Protein AF-A0A6I4HTY1-F1 (afdb_monomer)

Solvent-accessible surface area (backbone atoms only — not comparable to full-atom values): 9356 Å² total; per-residue (Å²): 131,87,53,70,70,57,57,55,50,52,52,51,52,51,51,51,51,51,52,52,48,54,48,62,77,40,39,68,61,52,51,49,50,50,51,45,65,74,64,62,85,72,54,75,62,36,76,38,26,38,46,41,82,76,60,81,66,82,90,65,83,52,56,54,62,29,25,31,41,32,40,38,76,84,68,81,57,78,51,26,45,36,50,37,41,36,33,46,55,46,70,62,21,69,76,59,46,44,43,78,58,26,26,32,64,46,83,45,78,29,29,35,75,56,88,97,41,76,44,81,43,58,25,40,29,24,45,70,52,95,81,62,49,73,37,94,81,43,61,68,53,76,74,55,90,66,47,44,78,45,81,86,41,39,30,38,51,55,83,53,53,47,86,132

pLDDT: mean 78.69, std 12.07, range [48.59, 94.44]

Sequence (164 aa):
MFKKTHLTKTIGVMLVIAIVSVVYFNWRLITIHYHIFKADHFSKNDKLYISQQIYSKPDSGIVIPFFAKFKSRDGNDRELAGLIPYGVSLDSLRKYKTRCIGSYEKSAVLYGKFRDKFIPGGFYAFKADKRFTQVDSLFSSEIPKGYEVDTQFYYVPYSAVTKN

Mean predicted aligned error: 9.73 Å

Secondary structure (DSSP, 8-state):
---HHHHHHHHHHHHHHHHHHHHHHHHHHHHHHHHHHHH----TTPEEEEEGGG---GGG--EEEEEEEEEETTS-SPPEEEEEEEEEEHHHHHHHSEEEEEEEEEEEEEEEEETTEEEEEEEEEEEEPTTPEE-TTS--PPPPTTEEEEEEEEEEEGGGEE--

Foldseek 3Di:
DPDPVVVVVVVVVVVVVVVVVVCVVCVQVVVQVVCCVVLVPADFFDWWKFFCPLVPPPPDQDFQWKWWWKAFLVNPDFTATWTFQWGHGVVVCVVVRMDTQATFHDKDWHWYDDPNDTDTFIKTWGDGDPPIDRRPPDDRPPRPPRIDTDPPTIIHGSSRTDDD

Nearest PDB structures (foldseek):
  6v4n-assembly1_N  TM=2.562E-01  e=4.203E+00  Influenza B virus
  8ybf-assembly1_B  TM=2.128E-01  e=2.998E+00  Morbillivirus canis
  8ybf-assembly1_A  TM=2.443E-01  e=3.356E+00  Morbillivirus canis

Organism: NCBI:txid2682091

Structure (mmCIF, N/CA/C/O backbone):
data_AF-A0A6I4HTY1-F1
#
_entry.id   AF-A0A6I4HTY1-F1
#
loop_
_atom_site.group_PDB
_atom_site.id
_atom_site.type_symbol
_atom_site.label_atom_id
_atom_site.label_alt_id
_atom_site.label_comp_id
_atom_site.label_asym_id
_atom_site.label_entity_id
_atom_site.label_seq_id
_atom_site.pdbx_PDB_ins_code
_atom_site.Cartn_x
_atom_site.Cartn_y
_atom_site.Cartn_z
_atom_site.occupancy
_atom_site.B_iso_or_equiv
_atom_site.auth_seq_id
_atom_site.auth_comp_id
_atom_site.auth_asym_id
_atom_site.auth_atom_id
_atom_site.pdbx_PDB_model_num
ATOM 1 N N . MET A 1 1 ? 40.929 10.866 -42.386 1.00 53.50 1 MET A N 1
ATOM 2 C CA . MET A 1 1 ? 41.111 10.117 -41.120 1.00 53.50 1 MET A CA 1
ATOM 3 C C . MET A 1 1 ? 40.232 10.752 -40.040 1.00 53.50 1 MET A C 1
ATOM 5 O O . MET A 1 1 ? 40.712 11.530 -39.223 1.00 53.50 1 MET A O 1
ATOM 9 N N . PHE A 1 2 ? 38.915 10.506 -40.093 1.00 51.25 2 PHE A N 1
ATOM 10 C CA . PHE A 1 2 ? 37.988 10.982 -39.061 1.00 51.25 2 PHE A CA 1
ATOM 11 C C . PHE A 1 2 ? 38.335 10.260 -37.757 1.00 51.25 2 PHE A C 1
ATOM 13 O O . PHE A 1 2 ? 38.252 9.038 -37.652 1.00 51.25 2 PHE A O 1
ATOM 20 N N . LYS A 1 3 ? 38.882 11.032 -36.820 1.00 55.03 3 LYS A N 1
ATOM 21 C CA . LYS A 1 3 ? 39.568 10.549 -35.625 1.00 55.03 3 LYS A CA 1
ATOM 22 C C . LYS A 1 3 ? 38.590 9.738 -34.770 1.00 55.03 3 LYS A C 1
ATOM 24 O O . LYS A 1 3 ? 37.549 10.264 -34.386 1.00 55.03 3 LYS A O 1
ATOM 29 N N . LYS A 1 4 ? 38.943 8.490 -34.429 1.00 64.62 4 LYS A N 1
ATOM 30 C CA . LYS A 1 4 ? 38.192 7.593 -33.518 1.00 64.62 4 LYS A CA 1
ATOM 31 C C . LYS A 1 4 ? 37.681 8.296 -32.245 1.00 64.62 4 LYS A C 1
ATOM 33 O O . LYS A 1 4 ? 36.645 7.919 -31.716 1.00 64.62 4 LYS A O 1
ATOM 38 N N . THR A 1 5 ? 38.371 9.349 -31.803 1.00 67.38 5 THR A N 1
ATOM 39 C CA . THR A 1 5 ? 38.007 10.223 -30.679 1.00 67.38 5 THR A CA 1
ATOM 40 C C . THR A 1 5 ? 36.737 11.059 -30.871 1.00 67.38 5 THR A C 1
ATOM 42 O O . THR A 1 5 ? 36.105 11.404 -29.878 1.00 67.38 5 THR A O 1
ATOM 45 N N . HIS A 1 6 ? 36.333 11.400 -32.098 1.00 72.94 6 HIS A N 1
ATOM 46 C CA . HIS A 1 6 ? 35.046 12.069 -32.339 1.00 72.94 6 HIS A CA 1
ATOM 47 C C . HIS A 1 6 ? 33.876 11.092 -32.217 1.00 72.94 6 HIS A C 1
ATOM 49 O O . HIS A 1 6 ? 32.861 11.436 -31.621 1.00 72.94 6 HIS A O 1
ATOM 55 N N . LEU A 1 7 ? 34.046 9.859 -32.703 1.00 79.31 7 LEU A N 1
ATOM 56 C CA . LEU A 1 7 ? 33.014 8.827 -32.629 1.00 79.31 7 LEU A CA 1
ATOM 57 C C . LEU A 1 7 ? 32.712 8.428 -31.175 1.00 79.31 7 LEU A C 1
ATOM 59 O O . LEU A 1 7 ? 31.548 8.367 -30.787 1.00 79.31 7 LEU A O 1
ATOM 63 N N . THR A 1 8 ? 33.743 8.234 -30.344 1.00 80.81 8 THR A N 1
ATOM 64 C CA . THR A 1 8 ? 33.557 7.923 -28.915 1.00 80.81 8 THR A CA 1
ATOM 65 C C . THR A 1 8 ? 32.878 9.052 -28.142 1.00 80.81 8 THR A C 1
ATOM 67 O O . THR A 1 8 ? 32.029 8.774 -27.297 1.00 80.81 8 THR A O 1
ATOM 70 N N . LYS A 1 9 ? 33.177 10.321 -28.452 1.00 85.25 9 LYS A N 1
ATOM 71 C CA . LYS A 1 9 ? 32.489 11.470 -27.837 1.00 85.25 9 LYS A CA 1
ATOM 72 C C . LYS A 1 9 ? 31.008 11.522 -28.212 1.00 85.25 9 LYS A C 1
ATOM 74 O O . LYS A 1 9 ? 30.174 11.703 -27.330 1.00 85.25 9 LYS A O 1
ATOM 79 N N . THR A 1 10 ? 30.670 11.319 -29.486 1.00 87.38 10 THR A N 1
ATOM 80 C CA . THR A 1 10 ? 29.273 11.332 -29.946 1.00 87.38 10 THR A CA 1
ATOM 81 C C . THR A 1 10 ? 28.454 10.204 -29.318 1.00 87.38 10 THR A C 1
ATOM 83 O O . THR A 1 10 ? 27.340 10.447 -28.859 1.00 87.38 10 THR A O 1
ATOM 86 N N . ILE A 1 11 ? 29.013 8.992 -29.229 1.00 90.50 11 ILE A N 1
ATOM 87 C CA . ILE A 1 11 ? 28.352 7.859 -28.561 1.00 90.50 11 ILE A CA 1
ATOM 88 C C . ILE A 1 11 ? 28.113 8.172 -27.079 1.00 90.50 11 ILE A C 1
ATOM 90 O O . ILE A 1 11 ? 27.011 7.947 -26.586 1.00 90.50 11 ILE A O 1
ATOM 94 N N . GLY A 1 12 ? 29.105 8.742 -26.386 1.00 91.56 12 GLY A N 1
ATOM 95 C CA . GLY A 1 12 ? 28.966 9.140 -24.983 1.00 91.56 12 GLY A CA 1
ATOM 96 C C . GLY A 1 12 ? 27.837 10.150 -24.760 1.00 91.56 12 GLY A C 1
ATOM 97 O O . GLY A 1 12 ? 27.015 9.962 -23.866 1.00 91.56 12 GLY A O 1
ATOM 98 N N . VAL A 1 13 ? 27.739 11.179 -25.609 1.00 92.19 13 VAL A N 1
ATOM 99 C CA . VAL A 1 13 ? 26.654 12.175 -25.539 1.00 92.19 13 VAL A CA 1
ATOM 100 C C . VAL A 1 13 ? 25.288 11.528 -25.779 1.00 92.19 13 VAL A C 1
ATOM 102 O O . VAL A 1 13 ? 24.356 11.793 -25.022 1.00 92.19 13 VAL A O 1
ATOM 105 N N . MET A 1 14 ? 25.162 10.641 -26.772 1.00 92.06 14 MET A N 1
ATOM 106 C CA . MET A 1 14 ? 23.901 9.931 -27.021 1.00 92.06 14 MET A CA 1
ATOM 107 C C . MET A 1 14 ? 23.492 9.031 -25.850 1.00 92.06 14 MET A C 1
ATOM 109 O O . MET A 1 14 ? 22.314 8.986 -25.501 1.00 92.06 14 MET A O 1
ATOM 113 N N . LEU A 1 15 ? 24.452 8.378 -25.191 1.00 94.00 15 LEU A N 1
ATOM 114 C CA . LEU A 1 15 ? 24.210 7.574 -23.990 1.00 94.00 15 LEU A CA 1
ATOM 115 C C . LEU A 1 15 ? 23.692 8.426 -22.826 1.00 94.00 15 LEU A C 1
ATOM 117 O O . LEU A 1 15 ? 22.711 8.056 -22.185 1.00 94.00 15 LEU A O 1
ATOM 121 N N . VAL A 1 16 ? 24.294 9.594 -22.586 1.00 93.31 16 VAL A N 1
ATOM 122 C CA . VAL A 1 16 ? 23.831 10.531 -21.549 1.00 93.31 16 VAL A CA 1
ATOM 123 C C . VAL A 1 16 ? 22.416 11.026 -21.852 1.00 93.31 16 VAL A C 1
ATOM 125 O O . VAL A 1 16 ? 21.568 11.002 -20.963 1.00 93.31 16 VAL A O 1
ATOM 128 N N . ILE A 1 17 ? 22.122 11.411 -23.098 1.00 92.38 17 ILE A N 1
ATOM 129 C CA . ILE A 1 17 ? 20.775 11.851 -23.503 1.00 92.38 17 ILE A CA 1
ATOM 130 C C . ILE A 1 17 ? 19.754 10.726 -23.312 1.00 92.38 17 ILE A C 1
ATOM 132 O O . ILE A 1 17 ? 18.660 10.978 -22.803 1.00 92.38 17 ILE A O 1
ATOM 136 N N . ALA A 1 18 ? 20.106 9.490 -23.672 1.00 90.31 18 ALA A N 1
ATOM 137 C CA . ALA A 1 18 ? 19.243 8.332 -23.475 1.00 90.31 18 ALA A CA 1
ATOM 138 C C . ALA A 1 18 ? 18.941 8.110 -21.985 1.00 90.31 18 ALA A C 1
ATOM 140 O O . ALA A 1 18 ? 17.776 7.984 -21.611 1.00 90.31 18 ALA A O 1
ATOM 141 N N . ILE A 1 19 ? 19.963 8.149 -21.122 1.00 88.62 19 ILE A N 1
ATOM 142 C CA . ILE A 1 19 ? 19.803 8.002 -19.668 1.00 88.62 19 ILE A CA 1
ATOM 143 C C . ILE A 1 19 ? 18.925 9.123 -19.100 1.00 88.62 19 ILE A C 1
ATOM 145 O O . ILE A 1 19 ? 17.964 8.839 -18.387 1.00 88.62 19 ILE A O 1
ATOM 149 N N . VAL A 1 20 ? 19.202 10.386 -19.438 1.00 87.81 20 VAL A N 1
ATOM 150 C CA . VAL A 1 20 ? 18.419 11.540 -18.960 1.00 87.81 20 VAL A CA 1
ATOM 151 C C . VAL A 1 20 ? 16.968 11.442 -19.420 1.00 87.81 20 VAL A C 1
ATOM 153 O O . VAL A 1 20 ? 16.064 11.688 -18.627 1.00 87.81 20 VAL A O 1
ATOM 156 N N . SER A 1 21 ? 16.729 11.021 -20.664 1.00 85.50 21 SER A N 1
ATOM 157 C CA . SER A 1 21 ? 15.378 10.821 -21.194 1.00 85.50 21 SER A CA 1
ATOM 158 C C . SER A 1 21 ? 14.642 9.735 -20.412 1.00 85.50 21 SER A C 1
ATOM 160 O O . SER A 1 21 ? 13.535 9.971 -19.937 1.00 85.50 21 SER A O 1
ATOM 162 N N . VAL A 1 22 ? 15.267 8.574 -20.193 1.00 85.19 22 VAL A N 1
ATOM 163 C CA . VAL A 1 22 ? 14.680 7.482 -19.400 1.00 85.19 22 VAL A CA 1
ATOM 164 C C . VAL A 1 22 ? 14.360 7.948 -17.981 1.00 85.19 22 VAL A C 1
ATOM 166 O O . VAL A 1 22 ? 13.258 7.691 -17.496 1.00 85.19 22 VAL A O 1
ATOM 169 N N . VAL A 1 23 ? 15.272 8.671 -17.328 1.00 84.56 23 VAL A N 1
ATOM 170 C CA . VAL A 1 23 ? 15.052 9.221 -15.982 1.00 84.56 23 VAL A CA 1
ATOM 171 C C . VAL A 1 23 ? 13.911 10.235 -15.981 1.00 84.56 23 VAL A C 1
ATOM 173 O O . VAL A 1 23 ? 13.057 10.169 -15.103 1.00 84.56 23 VAL A O 1
ATOM 176 N N . TYR A 1 24 ? 13.845 11.127 -16.969 1.00 82.94 24 TYR A N 1
ATOM 177 C CA . TYR A 1 24 ? 12.786 12.129 -17.085 1.00 82.94 24 TYR A CA 1
ATOM 178 C C . TYR A 1 24 ? 11.410 11.481 -17.295 1.00 82.94 24 TYR A C 1
ATOM 180 O O . TYR A 1 24 ? 10.461 11.788 -16.571 1.00 82.94 24 TYR A O 1
ATOM 188 N N . PHE A 1 25 ? 11.308 10.514 -18.212 1.00 79.62 25 PHE A N 1
ATOM 189 C CA . PHE A 1 25 ? 10.070 9.768 -18.463 1.00 79.62 25 PHE A CA 1
ATOM 190 C C . PHE A 1 25 ? 9.621 8.946 -17.248 1.00 79.62 25 PHE A C 1
ATOM 192 O O . PHE A 1 25 ? 8.423 8.836 -16.985 1.00 79.62 25 PHE A O 1
ATOM 199 N N . ASN A 1 26 ? 10.565 8.405 -16.474 1.00 81.00 26 ASN A N 1
ATOM 200 C CA . ASN A 1 26 ? 10.279 7.582 -15.296 1.00 81.00 26 ASN A CA 1
ATOM 201 C C . ASN A 1 26 ? 10.342 8.355 -13.971 1.00 81.00 26 ASN A C 1
ATOM 203 O O . ASN A 1 26 ? 10.191 7.750 -12.908 1.00 81.00 26 ASN A O 1
ATOM 207 N N . TRP A 1 27 ? 10.506 9.681 -14.003 1.00 79.00 27 TRP A N 1
ATOM 208 C CA . TRP A 1 27 ? 10.768 10.495 -12.812 1.00 79.00 27 TRP A CA 1
ATOM 209 C C . TRP A 1 27 ? 9.712 10.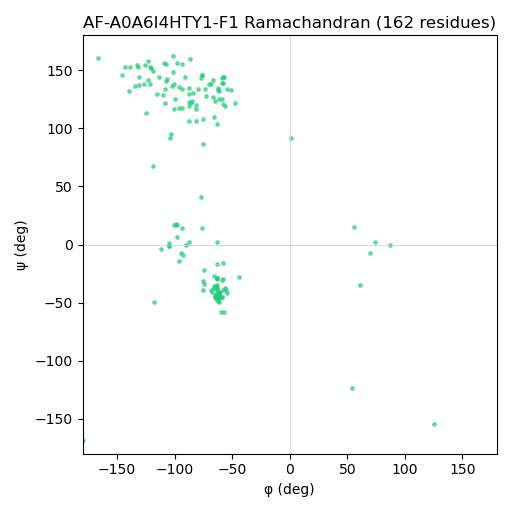302 -11.723 1.00 79.00 27 TRP A C 1
ATOM 211 O O . TRP A 1 27 ? 10.039 10.196 -10.543 1.00 79.00 27 TRP A O 1
ATOM 221 N N . ARG A 1 28 ? 8.436 10.175 -12.113 1.00 69.19 28 ARG A N 1
ATOM 222 C CA . ARG A 1 28 ? 7.334 9.889 -11.180 1.00 69.19 28 ARG A CA 1
ATOM 223 C C . ARG A 1 28 ? 7.494 8.550 -10.462 1.00 69.19 28 ARG A C 1
ATOM 225 O O . ARG A 1 28 ? 7.288 8.501 -9.255 1.00 69.19 28 ARG A O 1
ATOM 232 N N . LEU A 1 29 ? 7.857 7.483 -11.173 1.00 72.12 29 LEU A N 1
ATOM 233 C CA . LEU A 1 29 ? 8.048 6.159 -10.571 1.00 72.12 29 LEU A CA 1
ATOM 234 C C . LEU A 1 29 ? 9.269 6.136 -9.653 1.00 72.12 29 LEU A C 1
ATOM 236 O O . LEU A 1 29 ? 9.192 5.555 -8.572 1.00 72.12 29 LEU A O 1
ATOM 240 N N . ILE A 1 30 ? 10.349 6.808 -10.061 1.00 76.06 30 ILE A N 1
ATOM 241 C CA . ILE A 1 30 ? 11.572 6.964 -9.264 1.00 76.06 30 ILE A CA 1
ATOM 242 C C . ILE A 1 30 ? 11.272 7.761 -7.996 1.00 76.06 30 ILE A C 1
ATOM 244 O O . ILE A 1 30 ? 11.668 7.356 -6.912 1.00 76.06 30 ILE A O 1
ATOM 248 N N . THR A 1 31 ? 10.525 8.858 -8.115 1.00 76.56 31 THR A N 1
ATOM 249 C CA . THR A 1 31 ? 10.140 9.707 -6.981 1.00 76.56 31 THR A CA 1
ATOM 250 C C . THR A 1 31 ? 9.247 8.942 -6.012 1.00 76.56 31 THR A C 1
ATOM 252 O O . 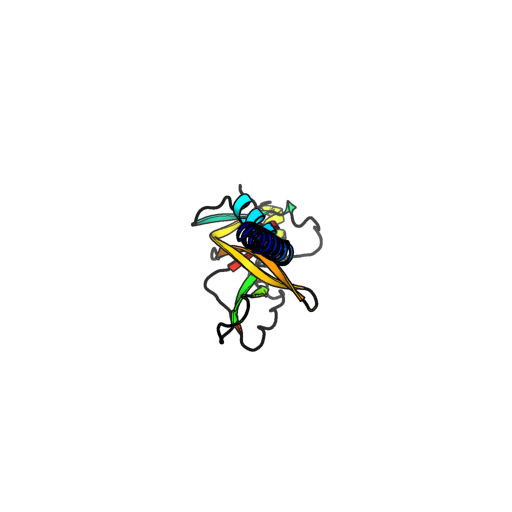THR A 1 31 ? 9.491 8.982 -4.810 1.00 76.56 31 THR A O 1
ATOM 255 N N . ILE A 1 32 ? 8.262 8.188 -6.519 1.00 70.62 32 ILE A N 1
ATOM 256 C CA . ILE A 1 32 ? 7.455 7.290 -5.690 1.00 70.62 32 ILE A CA 1
ATOM 257 C C . ILE A 1 32 ? 8.381 6.303 -4.983 1.00 70.62 32 ILE A C 1
ATOM 259 O O . ILE A 1 32 ? 8.424 6.338 -3.765 1.00 70.62 32 ILE A O 1
ATOM 263 N N . HIS A 1 33 ? 9.190 5.516 -5.700 1.00 71.69 33 HIS A N 1
ATOM 264 C CA . HIS A 1 33 ? 10.112 4.544 -5.093 1.00 71.69 33 HIS A CA 1
ATOM 265 C C . HIS A 1 33 ? 11.054 5.157 -4.058 1.00 71.69 33 HIS A C 1
ATOM 267 O O . HIS A 1 33 ? 11.259 4.569 -3.003 1.00 71.69 33 HIS A O 1
ATOM 273 N N . TYR A 1 34 ? 11.602 6.338 -4.328 1.00 77.25 34 TYR A N 1
ATOM 274 C CA . TYR A 1 34 ? 12.461 7.052 -3.394 1.00 77.25 34 TYR A CA 1
ATOM 275 C C . TYR A 1 34 ? 11.703 7.432 -2.121 1.00 77.25 34 TYR A C 1
ATOM 277 O O . TYR A 1 34 ? 12.202 7.210 -1.020 1.00 77.25 34 TYR A O 1
ATOM 285 N N . HIS A 1 35 ? 10.480 7.953 -2.247 1.00 69.00 35 HIS A N 1
ATOM 286 C CA . HIS A 1 35 ? 9.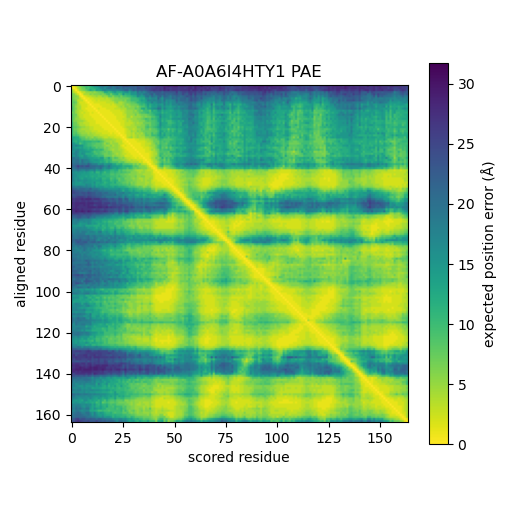633 8.233 -1.091 1.00 69.00 35 HIS A CA 1
ATOM 287 C C . HIS A 1 35 ? 9.220 6.962 -0.358 1.00 69.00 35 HIS A C 1
ATOM 289 O O . HIS A 1 35 ? 9.182 6.995 0.864 1.00 69.00 35 HIS A O 1
ATOM 295 N N . ILE A 1 36 ? 8.978 5.853 -1.065 1.00 69.25 36 ILE A N 1
ATOM 296 C CA . ILE A 1 36 ? 8.756 4.550 -0.437 1.00 69.25 36 ILE A CA 1
ATOM 297 C C . ILE A 1 36 ? 9.981 4.169 0.385 1.00 69.25 36 ILE A C 1
ATOM 299 O O . ILE A 1 36 ? 9.864 4.004 1.586 1.00 69.25 36 ILE A O 1
ATOM 303 N N . PHE A 1 37 ? 11.158 4.098 -0.228 1.00 69.00 37 PHE A N 1
ATOM 304 C CA . PHE A 1 37 ? 12.389 3.690 0.443 1.00 69.00 37 PHE A CA 1
ATOM 305 C C . PHE A 1 37 ? 12.730 4.583 1.641 1.00 69.00 37 PHE A C 1
ATOM 307 O O . PHE A 1 37 ? 13.175 4.101 2.677 1.00 69.00 37 PHE A O 1
ATOM 314 N N . LYS A 1 38 ? 12.504 5.893 1.516 1.00 68.81 38 LYS A N 1
ATOM 315 C CA . LYS A 1 38 ? 12.779 6.847 2.590 1.00 68.81 38 LYS A CA 1
ATOM 316 C C . LYS A 1 38 ? 11.736 6.804 3.710 1.00 68.81 38 LYS A C 1
ATOM 318 O O . LYS A 1 38 ? 12.096 7.109 4.840 1.00 68.81 38 LYS A O 1
ATOM 323 N N . ALA A 1 39 ? 10.477 6.487 3.401 1.00 60.53 39 ALA A N 1
ATOM 324 C CA . ALA A 1 39 ? 9.373 6.460 4.365 1.00 60.53 39 ALA A CA 1
ATOM 325 C C . ALA A 1 39 ? 9.087 5.064 4.940 1.00 60.53 39 ALA A C 1
ATOM 327 O O . ALA A 1 39 ? 8.358 4.961 5.929 1.00 60.53 39 ALA A O 1
ATOM 328 N N . ASP A 1 40 ? 9.632 4.001 4.341 1.00 68.50 40 ASP A N 1
ATOM 329 C CA . ASP A 1 40 ? 9.443 2.630 4.804 1.00 68.50 40 ASP A CA 1
ATOM 330 C C . ASP A 1 40 ? 10.300 2.385 6.047 1.00 68.50 40 ASP A C 1
ATOM 332 O O . ASP A 1 40 ? 11.456 1.968 6.001 1.00 68.50 40 ASP A O 1
ATOM 336 N N . HIS A 1 41 ? 9.723 2.736 7.189 1.00 77.94 41 HIS A N 1
ATOM 337 C CA . HIS A 1 41 ? 10.322 2.565 8.507 1.00 77.94 41 HIS A CA 1
ATOM 338 C C . HIS A 1 41 ? 9.814 1.306 9.217 1.00 77.94 41 HIS A C 1
ATOM 340 O O . HIS A 1 41 ? 9.939 1.218 10.449 1.00 77.94 41 HIS A O 1
ATOM 346 N N . PHE A 1 42 ? 9.203 0.386 8.465 1.00 85.94 42 PHE A N 1
ATOM 347 C CA . PHE A 1 42 ? 8.579 -0.827 8.971 1.00 85.94 42 PHE A CA 1
ATOM 348 C C . PHE A 1 42 ? 9.399 -2.062 8.599 1.00 85.94 42 PHE A C 1
ATOM 350 O O . PHE A 1 42 ? 9.834 -2.247 7.466 1.00 85.94 42 PHE A O 1
ATOM 357 N N . SER A 1 43 ? 9.599 -2.930 9.581 1.00 91.12 43 SER A N 1
ATOM 358 C CA . SER A 1 43 ? 10.102 -4.287 9.395 1.00 91.12 43 SER A CA 1
ATOM 359 C C . SER A 1 43 ? 8.941 -5.264 9.261 1.00 91.12 43 SER A C 1
ATOM 361 O O . SER A 1 43 ? 7.835 -5.021 9.748 1.00 91.12 43 SER A O 1
ATOM 363 N N . LYS A 1 44 ? 9.181 -6.407 8.609 1.00 91.88 44 LYS A N 1
ATOM 364 C CA . LYS A 1 44 ? 8.181 -7.476 8.503 1.00 91.88 44 LYS A CA 1
ATOM 365 C C . LYS A 1 44 ? 7.626 -7.836 9.888 1.00 91.88 44 LYS A C 1
ATOM 367 O O . LYS A 1 44 ? 8.389 -8.091 10.814 1.00 91.88 44 LYS A O 1
ATOM 372 N N . ASN A 1 45 ? 6.303 -7.932 9.977 1.00 92.12 45 ASN A N 1
ATOM 373 C CA . ASN A 1 45 ? 5.493 -8.143 11.178 1.00 92.12 45 ASN A CA 1
ATOM 374 C C . ASN A 1 45 ? 5.341 -6.940 12.125 1.00 92.12 45 ASN A C 1
ATOM 376 O O . ASN A 1 45 ? 4.654 -7.079 13.142 1.00 92.12 45 ASN A O 1
ATOM 380 N N . ASP A 1 46 ? 5.896 -5.768 11.806 1.00 92.31 46 ASP A N 1
ATOM 381 C CA . ASP A 1 46 ? 5.621 -4.554 12.578 1.00 92.31 46 ASP A CA 1
ATOM 382 C C . ASP A 1 46 ? 4.122 -4.252 12.592 1.00 92.31 46 ASP A C 1
ATOM 384 O O . ASP A 1 46 ? 3.406 -4.464 11.613 1.00 92.31 46 ASP A O 1
ATOM 388 N N . LYS A 1 47 ? 3.620 -3.738 13.713 1.00 91.19 47 LYS A N 1
ATOM 389 C CA . LYS A 1 47 ? 2.210 -3.358 13.817 1.00 91.19 47 LYS A CA 1
ATOM 390 C C . LYS A 1 47 ? 1.960 -2.082 13.019 1.00 91.19 47 LYS A C 1
ATOM 392 O O . LYS A 1 47 ? 2.617 -1.069 13.248 1.00 91.19 47 LYS A O 1
ATOM 397 N N . LEU A 1 48 ? 0.969 -2.117 12.134 1.00 89.50 48 LEU A N 1
ATOM 398 C CA . LEU A 1 48 ? 0.516 -0.936 11.406 1.00 89.50 48 LEU A CA 1
ATOM 399 C C . LEU A 1 48 ? -0.645 -0.274 12.134 1.00 89.50 48 LEU A C 1
ATOM 401 O O . LEU A 1 48 ? -1.605 -0.942 12.524 1.00 89.50 48 LEU A O 1
ATOM 405 N N . TYR A 1 49 ? -0.580 1.048 12.266 1.00 87.94 49 TYR A N 1
ATOM 406 C CA . TYR A 1 49 ? -1.617 1.850 12.901 1.00 87.94 49 TYR A CA 1
ATOM 407 C C . TYR A 1 49 ? -2.158 2.894 11.932 1.00 87.94 49 TYR A C 1
ATOM 409 O O . TYR A 1 49 ? -1.401 3.563 11.235 1.00 87.94 49 TYR A O 1
ATOM 417 N N . ILE A 1 50 ? -3.476 3.069 11.930 1.00 86.06 50 ILE A N 1
ATOM 418 C CA . ILE A 1 50 ? -4.144 4.178 11.244 1.00 86.06 50 ILE A CA 1
ATOM 419 C C . ILE A 1 50 ? -4.498 5.250 12.271 1.00 86.06 50 ILE A C 1
ATOM 421 O O . ILE A 1 50 ? -4.958 4.913 13.363 1.00 86.06 50 ILE A O 1
ATOM 425 N N . SER A 1 51 ? -4.296 6.524 11.922 1.00 77.75 51 SER A N 1
ATOM 426 C CA . SER A 1 51 ? -4.577 7.685 12.778 1.00 77.75 51 SER A CA 1
ATOM 427 C C . SER A 1 51 ? -5.712 8.545 12.227 1.00 77.75 51 SER A C 1
ATOM 429 O O . SER A 1 51 ? -5.828 8.754 11.019 1.00 77.75 51 SER A O 1
ATOM 431 N N . GLN A 1 52 ? -6.520 9.104 13.130 1.00 70.25 52 GLN A N 1
ATOM 432 C CA . GLN A 1 52 ? -7.597 10.036 12.792 1.00 70.25 52 GLN A CA 1
ATOM 433 C C . GLN A 1 52 ? -7.086 11.340 12.152 1.00 70.25 52 GLN A C 1
ATOM 435 O O . GLN A 1 52 ? -7.802 11.945 11.359 1.00 70.25 52 GLN A O 1
ATOM 440 N N . GLN A 1 53 ? -5.863 11.784 12.473 1.00 63.03 53 GLN A N 1
ATOM 441 C CA . GLN A 1 53 ? -5.352 13.108 12.071 1.00 63.03 53 GLN A CA 1
ATOM 442 C C . GLN A 1 53 ? -5.357 13.336 10.552 1.00 63.03 53 GLN A C 1
ATOM 444 O O . GLN A 1 53 ? -5.551 14.463 10.098 1.00 63.03 53 GLN A O 1
ATOM 449 N N . ILE A 1 54 ? -5.208 12.264 9.773 1.00 61.97 54 ILE A N 1
ATOM 450 C CA . ILE A 1 54 ? -5.161 12.304 8.306 1.00 61.97 54 ILE A CA 1
ATOM 451 C C . ILE A 1 54 ? -6.554 12.545 7.691 1.00 61.97 54 ILE A C 1
ATOM 453 O O . ILE A 1 54 ? -6.667 13.041 6.573 1.00 61.97 54 ILE A O 1
ATOM 457 N N . TYR A 1 55 ? -7.627 12.252 8.429 1.00 60.78 55 TYR A N 1
ATOM 458 C CA . TYR A 1 55 ? -9.009 12.300 7.950 1.00 60.78 55 TYR A CA 1
ATOM 459 C C . TYR A 1 55 ? -9.805 13.329 8.760 1.00 60.78 55 TYR A C 1
ATOM 461 O O . TYR A 1 55 ? -10.693 13.011 9.546 1.00 60.78 55 TYR A O 1
ATOM 469 N N . SER A 1 56 ? -9.454 14.600 8.582 1.00 50.34 56 SER A N 1
ATOM 470 C CA . SER A 1 56 ? -9.885 15.732 9.415 1.00 50.34 56 SER A CA 1
ATOM 471 C C . SER A 1 56 ? -11.325 16.218 9.166 1.00 50.34 56 SER A C 1
ATOM 473 O O . SER A 1 56 ? -11.670 17.311 9.606 1.00 50.34 56 SER A O 1
ATOM 475 N N . LYS A 1 57 ? -12.178 15.456 8.462 1.00 57.00 57 LYS A N 1
ATOM 476 C CA . LYS A 1 57 ? -13.596 15.809 8.251 1.00 57.00 57 LYS A CA 1
ATOM 477 C C . LYS A 1 57 ? -14.504 14.966 9.153 1.00 57.00 57 LYS A C 1
ATOM 479 O O . LYS A 1 57 ? -14.902 13.868 8.751 1.00 57.00 57 LYS A O 1
ATOM 484 N N . PRO A 1 58 ? -14.818 15.462 10.363 1.00 50.03 58 PRO A N 1
ATOM 485 C CA . PRO A 1 58 ? -15.462 14.681 11.405 1.00 50.03 58 PRO A CA 1
ATOM 486 C C . PRO A 1 58 ? -16.860 14.184 11.032 1.00 50.03 58 PRO A C 1
ATOM 488 O O . PRO A 1 58 ? -17.179 13.087 11.444 1.00 50.03 58 PRO A O 1
ATOM 491 N N . ASP A 1 59 ? -17.659 14.847 10.200 1.00 54.97 59 ASP A N 1
ATOM 492 C CA . ASP A 1 59 ? -19.110 14.548 10.158 1.00 54.97 59 ASP A CA 1
ATOM 493 C C . ASP A 1 59 ? -19.572 13.530 9.106 1.00 54.97 59 ASP A C 1
ATOM 495 O O . ASP A 1 59 ? -20.754 13.421 8.802 1.00 54.97 59 ASP A O 1
ATOM 499 N N . SER A 1 60 ? -18.655 12.775 8.512 1.00 52.34 60 SER A N 1
ATOM 500 C CA . SER A 1 60 ? -18.937 12.094 7.241 1.00 52.34 60 SER A CA 1
ATOM 501 C C . SER A 1 60 ? -19.183 10.584 7.333 1.00 52.34 60 SER A C 1
ATOM 503 O O . SER A 1 60 ? -19.414 9.953 6.306 1.00 52.34 60 SER A O 1
ATOM 505 N N . GLY A 1 61 ? -19.106 9.974 8.524 1.00 55.84 61 GLY A N 1
ATOM 506 C CA . GLY A 1 61 ? -19.208 8.510 8.668 1.00 55.84 61 GLY A CA 1
ATOM 507 C C . GLY A 1 61 ? -18.178 7.738 7.825 1.00 55.84 61 GLY A C 1
ATOM 508 O O . GLY A 1 61 ? -18.337 6.542 7.595 1.00 55.84 61 GLY A O 1
ATOM 509 N N . ILE A 1 62 ? -17.140 8.429 7.328 1.00 59.00 62 ILE A N 1
ATOM 510 C CA . ILE A 1 62 ? -16.181 7.890 6.369 1.00 59.00 62 ILE A CA 1
ATOM 511 C C . ILE A 1 62 ? -15.452 6.709 6.998 1.00 59.00 62 ILE A C 1
ATOM 513 O O . ILE A 1 62 ? -15.003 6.743 8.141 1.00 59.00 62 ILE A O 1
ATOM 517 N N . VAL A 1 63 ? -15.327 5.648 6.220 1.00 68.81 63 VAL A N 1
ATOM 518 C CA . VAL A 1 63 ? -14.479 4.512 6.541 1.00 68.81 63 VAL A CA 1
ATOM 519 C C . VAL A 1 63 ? -13.167 4.723 5.816 1.00 68.81 63 VAL A C 1
ATOM 521 O O . VAL A 1 63 ? -13.165 5.096 4.645 1.00 68.81 63 VAL A O 1
ATOM 524 N N . ILE A 1 64 ? -12.050 4.487 6.498 1.00 76.12 64 ILE A N 1
ATOM 525 C CA . ILE A 1 64 ? -10.751 4.440 5.826 1.00 76.12 64 ILE A CA 1
ATOM 526 C C . ILE A 1 64 ? -10.695 3.102 5.095 1.00 76.12 64 ILE A C 1
ATOM 528 O O . ILE A 1 64 ? -10.638 2.068 5.774 1.00 76.12 64 ILE A O 1
ATOM 532 N N . PRO A 1 65 ? -10.787 3.097 3.752 1.00 79.00 65 PRO A N 1
ATOM 533 C CA . PRO A 1 65 ? -10.965 1.865 3.019 1.00 79.00 65 PRO A CA 1
ATOM 534 C C . PRO A 1 65 ? -9.645 1.111 2.945 1.00 79.00 65 PRO A C 1
ATOM 536 O O . PRO A 1 65 ? -8.569 1.698 2.785 1.00 79.00 65 PRO A O 1
ATOM 539 N N . PHE A 1 66 ? -9.742 -0.204 3.028 1.00 87.56 66 PHE A N 1
ATOM 540 C CA . PHE A 1 66 ? -8.669 -1.083 2.611 1.00 87.56 66 PHE A CA 1
ATOM 541 C C . PHE A 1 66 ? -8.793 -1.363 1.121 1.00 87.56 66 PHE A C 1
ATOM 543 O O . PHE A 1 66 ? -9.847 -1.193 0.503 1.00 87.56 66 PHE A O 1
ATOM 550 N N . PHE A 1 67 ? -7.679 -1.789 0.550 1.00 89.50 67 PHE A N 1
ATOM 551 C CA . PHE A 1 67 ? -7.579 -2.173 -0.842 1.00 89.50 67 PHE A CA 1
ATOM 552 C C . PHE A 1 67 ? -7.175 -3.642 -0.926 1.00 89.50 67 PHE A C 1
ATOM 554 O O . PHE A 1 67 ? -6.447 -4.148 -0.068 1.00 89.50 67 PHE A O 1
ATOM 561 N N . ALA A 1 68 ? -7.624 -4.315 -1.975 1.00 89.38 68 ALA A N 1
ATOM 562 C CA . ALA A 1 68 ? -7.062 -5.585 -2.405 1.00 89.38 68 ALA A CA 1
ATOM 563 C C . ALA A 1 68 ? -6.272 -5.380 -3.691 1.00 89.38 68 ALA A C 1
ATOM 565 O O . ALA A 1 68 ? -6.520 -4.449 -4.465 1.00 89.38 68 ALA A O 1
ATOM 566 N N . LYS A 1 69 ? -5.317 -6.273 -3.920 1.00 91.25 69 LYS A N 1
ATOM 567 C CA . LYS A 1 69 ? -4.592 -6.301 -5.178 1.00 91.25 69 LYS A CA 1
ATOM 568 C C . LYS A 1 69 ? -5.389 -7.097 -6.203 1.00 91.25 69 LYS A C 1
ATOM 570 O O . LYS A 1 69 ? -5.784 -8.225 -5.927 1.00 91.25 69 LYS A O 1
ATOM 575 N N . PHE A 1 70 ? -5.588 -6.539 -7.389 1.00 89.88 70 PHE A N 1
ATOM 576 C CA . PHE A 1 70 ? -6.138 -7.268 -8.525 1.00 89.88 70 PHE A CA 1
ATOM 577 C C . PHE A 1 70 ? -5.006 -7.698 -9.454 1.00 89.88 70 PHE A C 1
ATOM 579 O O . PHE A 1 70 ? -4.202 -6.869 -9.897 1.00 89.88 70 PHE A O 1
ATOM 586 N N . LYS A 1 71 ? -4.948 -8.998 -9.740 1.00 88.19 71 LYS A N 1
ATOM 587 C CA . LYS A 1 71 ? -3.987 -9.620 -10.656 1.00 88.19 71 LYS A CA 1
ATOM 588 C C . LYS A 1 71 ? -4.669 -9.913 -11.984 1.00 88.19 71 LYS A C 1
ATOM 590 O O . LYS A 1 71 ? -5.795 -10.399 -11.989 1.00 88.19 71 LYS A O 1
ATOM 595 N N . SER A 1 72 ? -3.998 -9.617 -13.094 1.00 87.19 72 SER A N 1
ATOM 596 C CA . SER A 1 72 ? -4.479 -10.023 -14.417 1.00 87.19 72 SER A CA 1
ATOM 597 C C . SER A 1 72 ? -4.272 -11.522 -14.595 1.00 87.19 72 SER A C 1
ATOM 599 O O . SER A 1 72 ? -3.200 -12.040 -14.273 1.00 87.19 72 SER A O 1
ATOM 601 N N . ARG A 1 73 ? -5.296 -12.215 -15.099 1.00 84.44 73 ARG A N 1
ATOM 602 C CA . ARG A 1 73 ? -5.247 -13.659 -15.379 1.00 84.44 73 ARG A CA 1
ATOM 603 C C . ARG A 1 73 ? -4.217 -14.001 -16.450 1.00 84.44 73 ARG A C 1
ATOM 605 O O . ARG A 1 73 ? -3.624 -15.071 -16.400 1.00 84.44 73 ARG A O 1
ATOM 612 N N . ASP A 1 74 ? -3.970 -13.063 -17.358 1.00 83.62 74 ASP A N 1
ATOM 613 C CA . ASP A 1 74 ? -3.045 -13.238 -18.476 1.00 83.62 74 ASP A CA 1
ATOM 614 C C . ASP A 1 74 ? -1.609 -12.809 -18.114 1.00 83.62 74 ASP A C 1
ATOM 616 O O . ASP A 1 74 ? -0.710 -12.870 -18.950 1.00 83.62 74 ASP A O 1
ATOM 620 N N . GLY A 1 75 ? -1.377 -12.342 -16.877 1.00 74.62 75 GLY A N 1
ATOM 621 C CA . GLY A 1 75 ? -0.054 -12.005 -16.332 1.00 74.62 75 GLY A CA 1
ATOM 622 C C . GLY A 1 75 ? 0.632 -10.767 -16.929 1.00 74.62 75 GLY A C 1
ATOM 623 O O . GLY A 1 75 ? 1.658 -10.339 -16.407 1.00 74.62 75 GLY A O 1
ATOM 624 N N . ASN A 1 76 ? 0.070 -10.173 -17.986 1.00 66.38 76 ASN A N 1
ATOM 625 C CA . ASN A 1 76 ? 0.697 -9.091 -18.753 1.00 66.38 76 ASN A CA 1
ATOM 626 C C . ASN A 1 76 ? 0.302 -7.674 -18.314 1.00 66.38 76 ASN A C 1
ATOM 628 O O . ASN A 1 76 ? 0.892 -6.704 -18.794 1.00 66.38 76 ASN A O 1
ATOM 632 N N . ASP A 1 77 ? -0.657 -7.527 -17.398 1.00 75.69 77 ASP A N 1
ATOM 633 C CA . ASP A 1 77 ? -1.102 -6.205 -16.957 1.00 75.69 77 ASP A CA 1
ATOM 634 C C . ASP A 1 77 ? -0.529 -5.773 -15.609 1.00 75.69 77 ASP A C 1
ATOM 636 O O . ASP A 1 77 ? -0.084 -6.556 -14.770 1.00 75.69 77 ASP A O 1
ATOM 640 N N . ARG A 1 78 ? -0.616 -4.462 -15.387 1.00 80.12 78 ARG A N 1
ATOM 641 C CA . ARG A 1 78 ? -0.265 -3.806 -14.128 1.00 80.12 78 ARG A CA 1
ATOM 642 C C . ARG A 1 78 ? -1.108 -4.354 -12.976 1.00 80.12 78 ARG A C 1
ATOM 644 O O . ARG A 1 78 ? -2.323 -4.492 -13.107 1.00 80.12 78 ARG A O 1
ATOM 651 N N . GLU A 1 79 ? -0.470 -4.562 -11.825 1.00 87.00 79 GLU A N 1
ATOM 652 C CA . GLU A 1 79 ? -1.167 -4.862 -10.573 1.00 87.00 79 GLU A CA 1
ATOM 653 C C . GLU A 1 79 ? -2.015 -3.650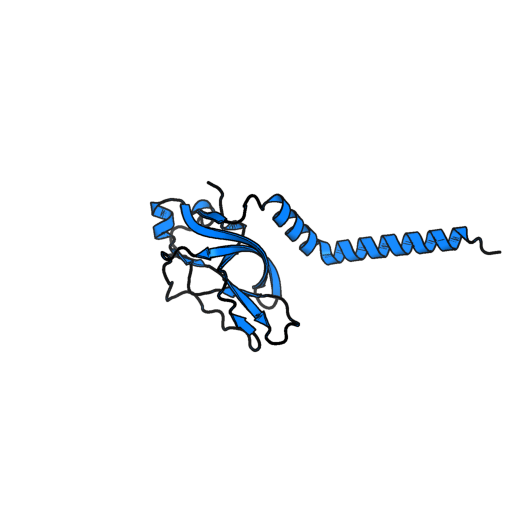 -10.148 1.00 87.00 79 GLU A C 1
ATOM 655 O O . GLU A 1 79 ? -1.504 -2.531 -9.995 1.00 87.00 79 GLU A O 1
ATOM 660 N N . LEU A 1 80 ? -3.322 -3.859 -9.972 1.00 88.50 80 LEU A N 1
ATOM 661 C CA . LEU A 1 80 ? -4.257 -2.787 -9.622 1.00 88.50 80 LEU A CA 1
ATOM 662 C C . LEU A 1 80 ? -4.591 -2.823 -8.131 1.00 88.50 80 LEU A C 1
ATOM 664 O O . LEU A 1 80 ? -4.651 -3.891 -7.527 1.00 88.50 80 LEU A O 1
ATOM 668 N N . ALA A 1 81 ? -4.852 -1.655 -7.549 1.00 88.38 81 ALA A N 1
ATOM 669 C CA . ALA A 1 81 ? -5.476 -1.542 -6.236 1.00 88.38 81 ALA A CA 1
ATOM 670 C C . ALA A 1 81 ? -6.982 -1.333 -6.415 1.00 88.38 81 ALA A C 1
ATOM 672 O O . ALA A 1 81 ? -7.409 -0.324 -6.986 1.00 88.38 81 ALA A O 1
ATOM 673 N N . GLY A 1 82 ? -7.777 -2.277 -5.921 1.00 85.62 82 GLY A N 1
ATOM 674 C CA . GLY A 1 82 ? -9.232 -2.193 -5.887 1.00 85.62 82 GLY A CA 1
ATOM 675 C C . GLY A 1 82 ? -9.747 -1.939 -4.481 1.00 85.62 82 GLY A C 1
ATOM 676 O O . GLY A 1 82 ? -9.196 -2.469 -3.517 1.00 85.62 82 GLY A O 1
ATOM 677 N N . LEU A 1 83 ? -10.797 -1.130 -4.364 1.00 83.62 83 LEU A N 1
ATOM 678 C CA . LEU A 1 83 ? -11.481 -0.914 -3.091 1.00 83.62 83 LEU A CA 1
ATOM 679 C C . LEU A 1 83 ? -12.245 -2.181 -2.705 1.00 83.62 83 LEU A C 1
ATOM 681 O O . LEU A 1 83 ? -12.881 -2.817 -3.547 1.00 83.62 83 LEU A O 1
ATOM 685 N N . ILE A 1 84 ? -12.182 -2.531 -1.426 1.00 76.62 84 ILE A N 1
ATOM 686 C CA . ILE A 1 84 ? -12.893 -3.677 -0.857 1.00 76.62 84 ILE A CA 1
ATOM 687 C C . ILE A 1 84 ? -13.792 -3.226 0.298 1.00 76.62 84 ILE A C 1
ATOM 689 O O . ILE A 1 84 ? -13.517 -2.189 0.909 1.00 76.62 84 ILE A O 1
ATOM 693 N N . PRO A 1 85 ? -14.831 -4.007 0.651 1.00 73.81 85 PRO A N 1
ATOM 694 C CA . PRO A 1 85 ? -15.787 -3.662 1.707 1.00 73.81 85 PRO A CA 1
ATOM 695 C C . PRO A 1 85 ? -15.213 -3.889 3.118 1.00 73.81 85 PRO A C 1
ATOM 697 O O . PRO A 1 85 ? -15.882 -4.391 4.017 1.00 73.81 85 PRO A O 1
ATOM 700 N N . TYR A 1 86 ? -13.947 -3.542 3.328 1.00 76.12 86 TYR A N 1
ATOM 701 C CA . TYR A 1 86 ? -13.272 -3.611 4.616 1.00 76.12 86 TYR A CA 1
ATOM 702 C C . TYR A 1 86 ? -12.574 -2.292 4.889 1.00 76.12 86 TYR A C 1
ATOM 704 O O . TYR A 1 86 ? -12.019 -1.655 3.992 1.00 76.12 86 TYR A O 1
ATOM 712 N N . GLY A 1 87 ? -12.571 -1.893 6.151 1.00 78.31 87 GLY A N 1
ATOM 713 C CA . GLY A 1 87 ? -11.855 -0.706 6.564 1.00 78.31 87 GLY A CA 1
ATOM 714 C C . GLY A 1 87 ? -11.974 -0.449 8.051 1.00 78.31 87 GLY A C 1
ATOM 715 O O . GLY A 1 87 ? -12.427 -1.290 8.834 1.00 78.31 87 GLY A O 1
ATOM 716 N N . VAL A 1 88 ? -11.557 0.747 8.445 1.00 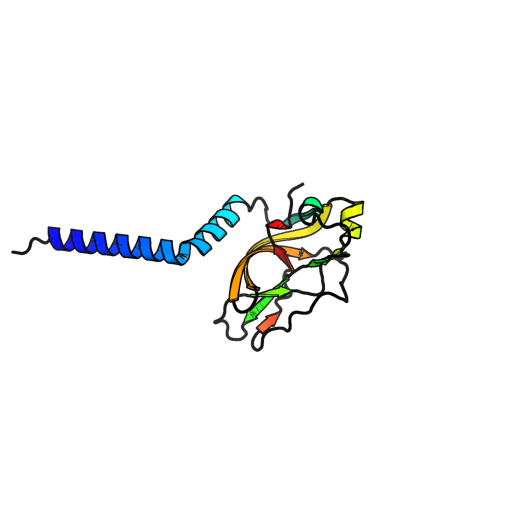76.75 88 VAL A N 1
ATOM 717 C CA . VAL A 1 88 ? -11.684 1.213 9.824 1.00 76.75 88 VAL A CA 1
ATOM 718 C C . VAL A 1 88 ? -12.756 2.290 9.897 1.00 76.75 88 VAL A C 1
ATOM 720 O O . VAL A 1 88 ? -12.643 3.326 9.243 1.00 76.75 88 VAL A O 1
ATOM 723 N N . SER A 1 89 ? -13.777 2.053 10.724 1.00 74.94 89 SER A N 1
ATOM 724 C CA . SER A 1 89 ? -14.764 3.078 11.076 1.00 74.94 89 SER A CA 1
ATOM 725 C C . SER A 1 89 ? -14.087 4.257 11.780 1.00 74.94 89 SER A C 1
ATOM 727 O O . 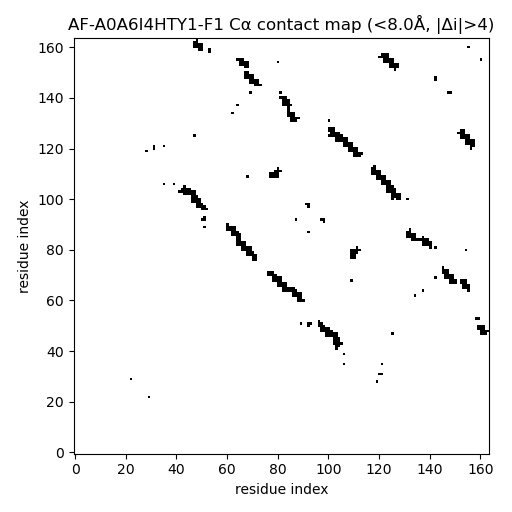SER A 1 89 ? -13.324 4.068 12.737 1.00 74.94 89 SER A O 1
ATOM 729 N N . LEU A 1 90 ? -14.408 5.478 11.343 1.00 74.06 90 LEU A N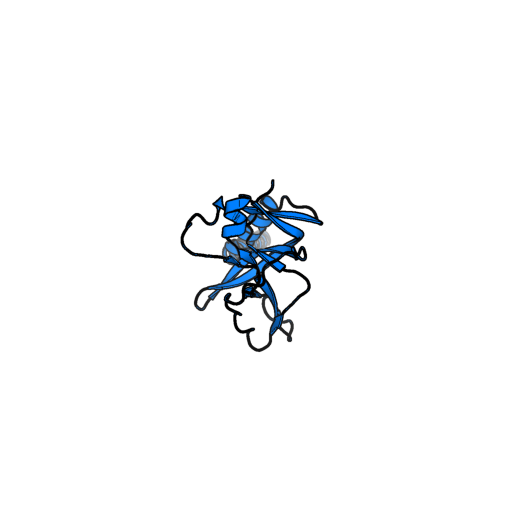 1
ATOM 730 C CA . LEU A 1 90 ? -13.958 6.697 12.010 1.00 74.06 90 LEU A CA 1
ATOM 731 C C . LEU A 1 90 ? -14.422 6.778 13.467 1.00 74.06 90 LEU A C 1
ATOM 733 O O . LEU A 1 90 ? -13.673 7.310 14.276 1.00 74.06 90 LEU A O 1
ATOM 737 N N . ASP A 1 91 ? -15.572 6.216 13.848 1.00 72.19 91 ASP A N 1
ATOM 738 C CA . ASP A 1 91 ? -16.026 6.233 15.250 1.00 72.19 91 ASP A CA 1
ATOM 739 C C . ASP A 1 91 ? -15.065 5.461 16.157 1.00 72.19 91 ASP A C 1
ATOM 741 O O . ASP A 1 91 ? -14.714 5.907 17.254 1.00 72.19 91 ASP A O 1
ATOM 745 N N . SER A 1 92 ? -14.543 4.336 15.659 1.00 73.25 92 SER A N 1
ATOM 746 C CA . SER A 1 92 ? -13.489 3.611 16.360 1.00 73.25 92 SER A CA 1
ATOM 747 C C . SER A 1 92 ? -12.203 4.428 16.462 1.00 73.25 92 SER A C 1
ATOM 749 O O . SER A 1 92 ? -11.504 4.315 17.467 1.00 73.25 92 SER A O 1
ATOM 751 N N . LEU A 1 93 ? -11.866 5.218 15.444 1.00 76.00 93 LEU A N 1
ATOM 752 C CA . LEU A 1 93 ? -10.684 6.079 15.482 1.00 76.00 93 LEU A CA 1
ATOM 753 C C . LEU A 1 93 ? -10.889 7.295 16.379 1.00 76.00 93 LEU A C 1
ATOM 755 O O . LEU A 1 93 ? -9.951 7.666 17.068 1.00 76.00 93 LEU A O 1
ATOM 759 N N . ARG A 1 94 ? -12.094 7.863 16.471 1.00 72.81 94 ARG A N 1
ATOM 760 C CA . ARG A 1 94 ? -12.400 8.958 17.406 1.00 72.81 94 ARG A CA 1
ATOM 761 C C . ARG A 1 94 ? -12.183 8.539 18.855 1.00 72.81 94 ARG A C 1
ATOM 763 O O . ARG A 1 94 ? -11.625 9.304 19.635 1.00 72.81 94 ARG A O 1
ATOM 770 N N . LYS A 1 95 ? -12.586 7.315 19.211 1.00 77.50 95 LYS A N 1
ATOM 771 C CA . LYS A 1 95 ? -12.442 6.803 20.581 1.00 77.50 95 LYS A CA 1
ATOM 772 C C . LYS A 1 95 ? -10.981 6.587 20.985 1.00 77.50 95 LYS A C 1
ATOM 774 O O . LYS A 1 95 ? -10.615 6.895 22.114 1.00 77.50 95 LYS A O 1
ATOM 779 N N . TYR A 1 96 ? -10.155 6.053 20.084 1.00 76.38 96 TYR A N 1
ATOM 780 C CA . TYR A 1 96 ? -8.795 5.603 20.416 1.00 76.38 96 TYR A CA 1
ATOM 781 C C . TYR A 1 96 ? -7.675 6.444 19.783 1.00 76.38 96 TYR A C 1
ATOM 783 O O . TYR A 1 96 ? -6.503 6.201 20.063 1.00 76.38 96 TYR A O 1
ATOM 791 N N . LYS A 1 97 ? -8.014 7.438 18.948 1.00 78.94 97 LYS A N 1
ATOM 792 C CA . LYS A 1 97 ? -7.149 8.290 18.095 1.00 78.94 97 LYS A CA 1
ATOM 793 C C . LYS A 1 97 ? -6.333 7.537 17.040 1.00 78.94 97 LYS A C 1
ATOM 795 O O . LYS A 1 97 ? -6.139 8.041 15.934 1.00 78.94 97 LYS A O 1
ATOM 800 N N . THR A 1 98 ? -5.892 6.327 17.367 1.00 83.19 98 THR A N 1
ATOM 801 C CA . THR A 1 98 ? -5.204 5.382 16.493 1.00 83.19 98 THR A CA 1
ATOM 802 C C . THR A 1 98 ? -5.820 3.988 16.623 1.00 83.19 98 THR A C 1
ATOM 804 O O . THR A 1 98 ? -6.406 3.648 17.654 1.00 83.19 98 THR A O 1
ATOM 807 N N . ARG A 1 99 ? -5.703 3.157 15.584 1.00 85.38 99 ARG A N 1
ATOM 808 C CA . ARG A 1 99 ? -6.116 1.746 15.630 1.00 85.38 99 ARG A CA 1
ATOM 809 C C . ARG A 1 99 ? -5.116 0.867 14.896 1.00 85.38 99 ARG A C 1
ATOM 811 O O . ARG A 1 99 ? -4.757 1.167 13.762 1.00 85.38 99 ARG A O 1
ATOM 818 N N . CYS A 1 100 ? -4.710 -0.228 15.539 1.00 87.88 100 CYS A N 1
ATOM 819 C CA . CYS A 1 100 ? -3.912 -1.267 14.895 1.00 87.88 100 CYS A CA 1
ATOM 820 C C . CYS A 1 100 ? -4.751 -1.960 13.814 1.00 87.88 100 CYS A C 1
ATOM 822 O O . CYS A 1 100 ? -5.856 -2.431 14.102 1.00 87.88 100 CYS A O 1
ATOM 824 N N . ILE A 1 101 ? -4.225 -2.025 12.594 1.00 88.06 101 ILE A N 1
ATOM 825 C CA . ILE A 1 101 ? -4.861 -2.690 11.449 1.00 88.06 101 ILE A CA 1
ATOM 826 C C . ILE A 1 101 ? -4.225 -4.041 11.107 1.00 88.06 101 ILE A C 1
ATOM 828 O O . ILE A 1 101 ? -4.658 -4.724 10.185 1.00 88.06 101 ILE A O 1
ATOM 832 N N . GLY A 1 102 ? -3.227 -4.464 11.873 1.00 91.12 102 GLY A N 1
ATOM 833 C CA . GLY A 1 102 ? -2.571 -5.749 11.691 1.00 91.12 102 GLY A CA 1
ATOM 834 C C . GLY A 1 102 ? -1.071 -5.595 11.534 1.00 91.12 102 GLY A C 1
ATOM 835 O O . GLY A 1 102 ? -0.480 -4.645 12.051 1.00 91.12 102 GLY A O 1
ATOM 836 N N . SER A 1 103 ? -0.460 -6.560 10.858 1.00 92.94 103 SER A N 1
ATOM 837 C CA . SER A 1 103 ? 0.992 -6.670 10.751 1.00 92.94 103 SER A CA 1
ATOM 838 C C . SER A 1 103 ? 1.472 -6.362 9.338 1.00 92.94 103 SER A C 1
ATOM 840 O O . SER A 1 103 ? 0.975 -6.942 8.371 1.00 92.94 103 SER A O 1
ATOM 842 N N . TYR A 1 104 ? 2.450 -5.468 9.233 1.00 93.50 104 TYR A N 1
ATOM 843 C CA . TYR A 1 104 ? 3.152 -5.120 8.006 1.00 93.50 104 TYR A CA 1
ATOM 844 C C . TYR A 1 104 ? 3.802 -6.356 7.387 1.00 93.50 104 TYR A C 1
ATOM 846 O O . TYR A 1 104 ? 4.402 -7.181 8.077 1.00 93.50 104 TYR A O 1
ATOM 854 N N . GLU A 1 105 ? 3.721 -6.461 6.069 1.00 94.44 105 GLU A N 1
ATOM 855 C CA . GLU A 1 105 ? 4.367 -7.526 5.305 1.00 94.44 105 GLU A CA 1
ATOM 856 C C . GLU A 1 105 ? 5.395 -6.965 4.332 1.00 94.44 105 GLU A C 1
ATOM 858 O O . GLU A 1 105 ? 6.519 -7.465 4.281 1.00 94.44 105 GLU A O 1
ATOM 863 N N . LYS A 1 106 ? 5.003 -5.950 3.553 1.00 92.81 106 LYS A N 1
ATOM 864 C CA . LYS A 1 106 ? 5.868 -5.284 2.577 1.00 92.81 106 LYS A CA 1
ATOM 865 C C . LYS A 1 106 ? 5.268 -3.976 2.071 1.00 92.81 106 LYS A C 1
ATOM 867 O O . LYS A 1 106 ? 4.053 -3.789 2.068 1.00 92.81 106 LYS A O 1
ATOM 872 N N . SER A 1 107 ? 6.127 -3.139 1.519 1.00 90.81 107 SER A N 1
ATOM 873 C CA . SER A 1 107 ? 5.770 -2.031 0.638 1.00 90.81 107 SER A CA 1
ATOM 874 C C . SER A 1 107 ? 5.403 -2.507 -0.773 1.00 90.81 107 SER A C 1
ATOM 876 O O . SER A 1 107 ? 5.965 -3.481 -1.280 1.00 90.81 107 SER A O 1
ATOM 878 N N . ALA A 1 108 ? 4.463 -1.825 -1.429 1.00 89.44 108 ALA A N 1
ATOM 879 C CA . ALA A 1 108 ? 4.039 -2.115 -2.797 1.00 89.44 108 ALA A CA 1
ATOM 880 C C . ALA A 1 108 ? 3.655 -0.842 -3.566 1.00 89.44 108 ALA A C 1
ATOM 882 O O . ALA A 1 108 ? 3.079 0.091 -3.008 1.00 89.44 108 ALA A O 1
ATOM 883 N N . VAL A 1 109 ? 3.928 -0.831 -4.874 1.00 89.25 109 VAL A N 1
ATOM 884 C CA . VAL A 1 109 ? 3.361 0.149 -5.812 1.00 89.25 109 VAL A CA 1
ATOM 885 C C . VAL A 1 109 ? 2.213 -0.521 -6.547 1.00 89.25 109 VAL A C 1
ATOM 887 O O . VAL A 1 109 ? 2.438 -1.475 -7.284 1.00 89.25 109 VAL A O 1
ATOM 890 N N . LEU A 1 110 ? 0.999 -0.008 -6.370 1.00 89.69 110 LEU A N 1
ATOM 891 C CA . LEU A 1 110 ? -0.188 -0.487 -7.078 1.00 89.69 110 LEU A CA 1
ATOM 892 C C . LEU A 1 110 ? -0.818 0.653 -7.872 1.00 89.69 110 LEU A C 1
ATOM 894 O O . LEU A 1 110 ? -0.689 1.825 -7.510 1.00 89.69 110 LEU A O 1
ATOM 898 N N . TYR A 1 111 ? -1.518 0.322 -8.953 1.00 88.62 111 TYR A N 1
ATOM 899 C CA . TYR A 1 111 ? -2.208 1.317 -9.769 1.00 88.62 111 TYR A CA 1
ATOM 900 C C . TYR A 1 111 ? -3.662 1.467 -9.325 1.00 88.62 111 TYR A C 1
ATOM 902 O O . TYR A 1 111 ? -4.456 0.535 -9.430 1.00 88.62 111 TYR A O 1
ATOM 910 N N . GLY A 1 112 ? -4.022 2.660 -8.856 1.00 85.56 112 GLY A N 1
ATOM 911 C CA . GLY A 1 112 ? -5.409 3.034 -8.590 1.00 85.56 112 GLY A CA 1
ATOM 912 C C . GLY A 1 112 ? -6.045 3.684 -9.818 1.00 85.56 112 GLY A C 1
ATOM 913 O O . GLY A 1 112 ? -5.381 4.428 -10.548 1.00 85.56 112 GLY A O 1
ATOM 914 N N . LYS A 1 113 ? -7.338 3.434 -10.048 1.00 81.75 113 LYS A N 1
ATOM 915 C CA . LYS A 1 113 ? -8.113 4.151 -11.069 1.00 81.75 113 LYS A CA 1
ATOM 916 C C . LYS A 1 113 ? -8.576 5.494 -10.505 1.00 81.75 113 LYS A C 1
ATOM 918 O O . LYS A 1 113 ? -9.310 5.540 -9.523 1.00 81.75 113 LYS A O 1
ATOM 923 N N . PHE A 1 114 ? -8.171 6.588 -11.141 1.00 78.75 114 PHE A N 1
ATOM 924 C CA . PHE A 1 114 ? -8.671 7.928 -10.850 1.00 78.75 114 PHE A CA 1
ATOM 925 C C . PHE A 1 114 ? -9.213 8.543 -12.138 1.00 78.75 114 PHE A C 1
ATOM 927 O O . PHE A 1 114 ? -8.452 8.811 -13.074 1.00 78.75 114 PHE A O 1
ATOM 934 N N . ARG A 1 115 ? -10.535 8.754 -12.189 1.00 82.19 115 ARG A N 1
ATOM 935 C CA . ARG A 1 115 ? -11.257 9.046 -13.440 1.00 82.19 115 ARG A CA 1
ATOM 936 C C . ARG A 1 115 ? -10.951 7.941 -14.468 1.00 82.19 115 ARG A C 1
ATOM 938 O O . ARG A 1 115 ? -11.093 6.766 -14.140 1.00 82.19 115 ARG A O 1
ATOM 945 N N . ASP A 1 116 ? -10.446 8.293 -15.646 1.00 79.81 116 ASP A N 1
ATOM 946 C CA . ASP A 1 116 ? -10.124 7.345 -16.725 1.00 79.81 116 ASP A CA 1
ATOM 947 C C . ASP A 1 116 ? -8.631 7.006 -16.822 1.00 79.81 116 ASP A C 1
ATOM 949 O O . ASP A 1 116 ? -8.159 6.509 -17.843 1.00 79.81 116 ASP A O 1
ATOM 953 N N . LYS A 1 117 ? -7.850 7.300 -15.775 1.00 80.69 117 LYS A N 1
ATOM 954 C CA . LYS A 1 117 ? -6.403 7.055 -15.761 1.00 80.69 117 LYS A CA 1
ATOM 955 C C . LYS A 1 117 ? -5.994 6.172 -14.591 1.00 80.69 117 LYS A C 1
ATOM 957 O O . LYS A 1 117 ? -6.470 6.336 -13.469 1.00 80.69 117 LYS A O 1
ATOM 962 N N . PHE A 1 118 ? -5.047 5.278 -14.858 1.00 83.44 118 PHE A N 1
ATOM 963 C CA . PHE A 1 118 ? -4.361 4.502 -13.832 1.00 83.44 118 PHE A CA 1
ATOM 964 C C . PHE A 1 118 ? -3.153 5.275 -13.317 1.00 83.44 118 PHE A C 1
ATOM 966 O O . PHE A 1 118 ? -2.235 5.593 -14.079 1.00 83.44 118 PHE A O 1
ATOM 973 N N . ILE A 1 119 ? -3.155 5.574 -12.022 1.00 83.56 119 ILE A N 1
ATOM 974 C CA . ILE A 1 119 ? -2.100 6.335 -11.355 1.00 83.56 119 ILE A CA 1
ATOM 975 C C . ILE A 1 119 ? -1.419 5.414 -10.337 1.00 83.56 119 ILE A C 1
ATOM 977 O O . ILE A 1 119 ? -2.117 4.776 -9.547 1.00 83.56 119 ILE A O 1
ATOM 981 N N . PRO A 1 120 ? -0.078 5.317 -10.342 1.00 86.81 120 PRO A N 1
ATOM 982 C CA . PRO A 1 120 ? 0.632 4.549 -9.330 1.00 86.81 120 PRO A CA 1
ATOM 983 C C . PRO A 1 120 ? 0.508 5.226 -7.959 1.00 86.81 120 PRO A C 1
ATOM 985 O O . PRO A 1 120 ? 0.653 6.444 -7.846 1.00 86.81 120 PRO A O 1
ATOM 988 N N . GLY A 1 121 ? 0.280 4.427 -6.921 1.00 85.69 121 GLY A N 1
ATOM 989 C CA . GLY A 1 121 ? 0.284 4.838 -5.519 1.00 85.69 121 GLY A CA 1
ATOM 990 C C . GLY A 1 121 ? 1.119 3.881 -4.668 1.00 85.69 121 GLY A C 1
ATOM 991 O O . GLY A 1 121 ? 1.279 2.714 -5.022 1.00 85.69 121 GLY A O 1
ATOM 992 N N . GLY A 1 122 ? 1.670 4.388 -3.563 1.00 87.62 122 GLY A N 1
ATOM 993 C CA . GLY A 1 122 ? 2.381 3.583 -2.566 1.00 87.62 122 GLY A CA 1
ATOM 994 C C . GLY A 1 122 ? 1.421 3.014 -1.521 1.00 87.62 122 GLY A C 1
ATOM 995 O O . GLY A 1 122 ? 0.617 3.759 -0.950 1.00 87.62 122 GLY A O 1
ATOM 996 N N . PHE A 1 123 ? 1.512 1.708 -1.278 1.00 90.56 123 PHE A N 1
ATOM 997 C CA . PHE A 1 123 ? 0.643 0.967 -0.366 1.00 90.56 123 PHE A CA 1
ATOM 998 C C . PHE A 1 123 ? 1.427 0.033 0.540 1.00 90.56 123 PHE A C 1
ATOM 1000 O O . PHE A 1 123 ? 2.320 -0.685 0.085 1.00 90.56 123 PHE A O 1
ATOM 1007 N N . TYR A 1 124 ? 1.077 0.015 1.823 1.00 91.69 124 TYR A N 1
ATOM 1008 C CA . TYR A 1 124 ? 1.594 -0.973 2.757 1.00 91.69 124 TYR A CA 1
ATOM 1009 C C . TYR A 1 124 ? 0.708 -2.206 2.672 1.00 91.69 124 TYR A C 1
ATOM 1011 O O . TYR A 1 124 ? -0.502 -2.114 2.885 1.00 91.69 124 TYR A O 1
ATOM 1019 N N . ALA A 1 125 ? 1.309 -3.344 2.340 1.00 93.44 125 ALA A N 1
ATOM 1020 C CA . ALA A 1 125 ? 0.671 -4.644 2.417 1.00 93.44 125 ALA A CA 1
ATOM 1021 C C . ALA A 1 125 ? 0.701 -5.130 3.867 1.00 93.44 125 ALA A C 1
ATOM 1023 O O . ALA A 1 125 ? 1.748 -5.085 4.521 1.00 93.44 125 ALA A O 1
ATOM 1024 N N . PHE A 1 126 ? -0.427 -5.625 4.358 1.00 92.69 126 PHE A N 1
ATOM 1025 C CA . PHE A 1 126 ? -0.553 -6.109 5.723 1.00 92.69 126 PHE A CA 1
ATOM 1026 C C . PHE A 1 126 ? -1.462 -7.329 5.820 1.00 92.69 126 PHE A C 1
ATOM 1028 O O . PHE A 1 126 ? -2.385 -7.525 5.023 1.00 92.69 126 PHE A O 1
ATOM 1035 N N . LYS A 1 127 ? -1.206 -8.151 6.838 1.00 92.06 127 LYS A N 1
ATOM 1036 C CA . LYS A 1 127 ? -2.153 -9.171 7.285 1.00 92.06 127 LYS A CA 1
ATOM 1037 C C . LYS A 1 127 ? -3.097 -8.555 8.294 1.00 92.06 127 LYS A C 1
ATOM 1039 O O . LYS A 1 127 ? -2.672 -8.035 9.324 1.00 92.06 127 LYS A O 1
ATOM 1044 N N . ALA A 1 128 ? -4.378 -8.644 7.986 1.00 86.31 128 ALA A N 1
ATOM 1045 C CA . ALA A 1 128 ? -5.441 -8.164 8.838 1.00 86.31 128 ALA A CA 1
ATOM 1046 C C . ALA A 1 128 ? -5.491 -8.900 10.196 1.00 86.31 128 ALA A C 1
ATOM 1048 O O . ALA A 1 128 ? -5.508 -10.128 10.239 1.00 86.31 128 ALA A O 1
ATOM 1049 N N . ASP A 1 129 ? -5.609 -8.157 11.303 1.00 80.25 129 ASP A N 1
ATOM 1050 C CA . ASP A 1 129 ? -6.167 -8.684 12.557 1.00 80.25 129 ASP A CA 1
ATOM 1051 C C . ASP A 1 129 ? -7.673 -9.002 12.378 1.00 80.25 129 ASP A C 1
ATOM 1053 O O . ASP A 1 129 ? -8.401 -8.252 11.737 1.00 80.25 129 ASP A O 1
ATOM 1057 N N . LYS A 1 130 ? -8.201 -10.087 12.954 1.00 63.97 130 LYS A N 1
ATOM 1058 C CA . LYS A 1 130 ? -9.581 -10.589 12.724 1.00 63.97 130 LYS A CA 1
ATOM 1059 C C . LYS A 1 130 ? -10.710 -9.635 13.165 1.00 63.97 130 LYS A C 1
ATOM 1061 O O . LYS A 1 130 ? -11.880 -9.987 13.096 1.00 63.97 130 LYS A O 1
ATOM 1066 N N . ARG A 1 131 ? -10.375 -8.443 13.657 1.00 66.31 131 ARG A N 1
ATOM 1067 C CA . ARG A 1 131 ? -11.276 -7.480 14.304 1.00 66.31 131 ARG A CA 1
ATOM 1068 C C . ARG A 1 131 ? -11.758 -6.359 13.379 1.00 66.31 131 ARG A C 1
ATOM 1070 O O . ARG A 1 131 ? -12.192 -5.324 13.889 1.00 66.31 131 ARG A O 1
ATOM 1077 N N . PHE A 1 132 ? -11.657 -6.498 12.057 1.00 66.75 132 PHE A N 1
ATOM 1078 C CA . PHE A 1 132 ? -12.185 -5.473 11.150 1.00 66.75 132 PHE A CA 1
ATOM 1079 C C . PHE A 1 132 ? -13.690 -5.526 11.026 1.00 66.75 132 PHE A C 1
ATOM 1081 O O . PHE A 1 132 ? -14.313 -6.581 11.068 1.00 66.75 132 PHE A O 1
ATOM 1088 N N . THR A 1 133 ? -14.251 -4.339 10.858 1.00 58.06 133 THR A N 1
ATOM 1089 C CA . THR A 1 133 ? -15.645 -4.175 10.500 1.00 58.06 133 THR A CA 1
ATOM 1090 C C . THR A 1 133 ? -15.723 -4.374 8.994 1.00 58.06 133 THR A C 1
ATOM 1092 O O . THR A 1 133 ? -15.098 -3.629 8.236 1.00 58.06 133 THR A O 1
ATOM 1095 N N . GLN A 1 134 ? -16.441 -5.411 8.567 1.00 60.88 134 GLN A N 1
ATOM 1096 C CA . GLN A 1 134 ? -16.968 -5.449 7.212 1.00 60.88 134 GLN A CA 1
ATOM 1097 C C . GLN A 1 134 ? -17.865 -4.225 7.061 1.00 60.88 134 GLN A C 1
ATOM 1099 O O . GLN A 1 134 ? -18.718 -3.960 7.907 1.00 60.88 134 GLN A O 1
ATOM 1104 N N . VAL A 1 135 ? -17.595 -3.419 6.049 1.00 59.97 135 VAL A N 1
ATOM 1105 C CA . VAL A 1 135 ? -18.361 -2.210 5.794 1.00 59.97 135 VAL A CA 1
ATOM 1106 C C . VAL A 1 135 ? -19.275 -2.524 4.636 1.00 59.97 135 VAL A C 1
ATOM 1108 O O . VAL A 1 135 ? -18.876 -2.431 3.478 1.00 59.97 135 VAL A O 1
ATOM 1111 N N . ASP A 1 136 ? -20.501 -2.906 4.982 1.00 48.59 136 ASP A N 1
ATOM 1112 C CA . ASP A 1 136 ? -21.534 -3.352 4.042 1.00 48.59 136 ASP A CA 1
ATOM 1113 C C . ASP A 1 136 ? -21.876 -2.306 2.963 1.00 48.59 136 ASP A C 1
ATOM 1115 O O . ASP A 1 136 ? -22.467 -2.643 1.942 1.00 48.59 136 ASP A O 1
ATOM 1119 N N . SER A 1 137 ? -21.479 -1.041 3.154 1.00 49.44 137 SER A N 1
ATOM 1120 C CA . SER A 1 137 ? -21.752 0.072 2.237 1.00 49.44 137 SER A CA 1
ATOM 1121 C C . SER A 1 137 ? -20.560 0.536 1.391 1.00 49.44 137 SER A C 1
ATOM 1123 O O . SER A 1 137 ? -20.711 1.462 0.589 1.00 49.44 137 SER A O 1
ATOM 1125 N N . LEU A 1 138 ? -19.368 -0.054 1.542 1.00 50.03 138 LEU A N 1
ATOM 1126 C CA . LEU A 1 138 ? -18.207 0.376 0.763 1.00 50.03 138 LEU A CA 1
ATOM 1127 C C . LEU A 1 138 ? -18.142 -0.353 -0.576 1.00 50.03 138 LEU A C 1
ATOM 1129 O O . LEU A 1 138 ? -17.770 -1.522 -0.639 1.00 50.03 138 LEU A O 1
ATOM 1133 N N . PHE A 1 139 ? -18.479 0.405 -1.625 1.00 53.62 139 PHE A N 1
ATOM 1134 C CA . PHE A 1 139 ? -18.091 0.244 -3.026 1.00 53.62 139 PHE A CA 1
ATOM 1135 C C . PHE A 1 139 ? -17.207 -0.982 -3.283 1.00 53.62 139 PHE A C 1
ATOM 1137 O O . PHE A 1 139 ? -15.978 -0.884 -3.240 1.00 53.62 139 PHE A O 1
ATOM 1144 N N . SER A 1 140 ? -17.813 -2.126 -3.617 1.00 53.62 140 SER A N 1
ATOM 1145 C CA . SER A 1 140 ? -17.067 -3.118 -4.380 1.00 53.62 140 SER A CA 1
ATOM 1146 C C . SER A 1 140 ? -16.760 -2.443 -5.709 1.00 53.62 140 SER A C 1
ATOM 1148 O O . SER A 1 140 ? -17.657 -2.267 -6.537 1.00 53.62 140 SER A O 1
ATOM 1150 N N . SER A 1 141 ? -15.523 -1.986 -5.911 1.00 60.28 141 SER A N 1
ATOM 1151 C CA . SER A 1 141 ? -15.107 -1.678 -7.273 1.00 60.28 141 SER A CA 1
ATOM 1152 C C . SER A 1 141 ? -15.327 -2.958 -8.062 1.00 60.28 141 SER A C 1
ATOM 1154 O O . SER A 1 141 ? -14.765 -3.987 -7.678 1.00 60.28 141 SER A O 1
ATOM 1156 N N . GLU A 1 142 ? -16.185 -2.915 -9.085 1.00 71.00 142 GLU A N 1
ATOM 1157 C CA . GLU A 1 142 ? -16.369 -4.056 -9.975 1.00 71.00 142 GLU A CA 1
ATOM 1158 C C . GLU A 1 142 ? -14.983 -4.546 -10.386 1.00 71.00 142 GLU A C 1
ATOM 1160 O O . GLU A 1 142 ? -14.159 -3.766 -10.879 1.00 71.00 142 GLU A O 1
ATOM 1165 N N . ILE A 1 143 ? -14.700 -5.816 -10.093 1.00 79.06 143 ILE A N 1
ATOM 1166 C CA . ILE A 1 143 ? -13.428 -6.427 -10.459 1.00 79.06 143 ILE A CA 1
ATOM 1167 C C . ILE A 1 143 ? -13.328 -6.295 -11.982 1.00 79.06 143 ILE A C 1
ATOM 1169 O O . ILE A 1 143 ? -14.227 -6.775 -12.683 1.00 79.06 143 ILE A O 1
ATOM 1173 N N . PRO A 1 144 ? -12.291 -5.629 -12.520 1.00 80.75 144 PRO A N 1
ATOM 1174 C CA . PRO A 1 144 ? -12.181 -5.450 -13.957 1.00 80.75 144 PRO A CA 1
ATOM 1175 C C . PRO A 1 144 ? -12.193 -6.803 -14.675 1.00 80.75 144 PRO A C 1
ATOM 1177 O O . PRO A 1 144 ? -11.640 -7.790 -14.182 1.00 80.75 144 PRO A O 1
ATOM 1180 N N . LYS A 1 145 ? -12.813 -6.863 -15.859 1.00 83.38 145 LYS A N 1
ATOM 1181 C CA . LYS A 1 145 ? -12.808 -8.087 -16.673 1.00 83.38 145 LYS A CA 1
ATOM 1182 C C . LYS A 1 145 ? -11.365 -8.544 -16.914 1.00 83.38 145 LYS A C 1
ATOM 1184 O O . LYS A 1 145 ? -10.519 -7.726 -17.256 1.00 83.38 145 LYS A O 1
ATOM 1189 N N . GLY A 1 146 ? -11.108 -9.839 -16.737 1.00 86.38 146 GLY A N 1
ATOM 1190 C CA . GLY A 1 146 ? -9.768 -10.424 -16.881 1.00 86.38 146 GLY A CA 1
ATOM 1191 C C . GLY A 1 146 ? -8.906 -10.375 -15.617 1.00 86.38 146 GLY A C 1
ATOM 1192 O O . GLY A 1 146 ? -7.795 -10.894 -15.635 1.00 86.38 146 GLY A O 1
ATOM 1193 N N . TYR A 1 147 ? -9.411 -9.821 -14.510 1.00 87.19 147 TYR A N 1
ATOM 1194 C CA . TYR A 1 147 ? -8.691 -9.774 -13.240 1.00 87.19 147 TYR A CA 1
ATOM 1195 C C . TYR A 1 147 ? -9.291 -10.708 -12.186 1.00 87.19 147 TYR A C 1
ATOM 1197 O O . TYR A 1 147 ? -10.471 -11.061 -12.218 1.00 87.19 147 TYR A O 1
ATOM 1205 N N . GLU A 1 148 ? -8.461 -11.091 -11.224 1.00 88.38 148 GLU A N 1
ATOM 1206 C CA . GLU A 1 148 ? -8.843 -11.788 -10.000 1.00 88.38 148 GLU A CA 1
ATOM 1207 C C . GLU A 1 148 ? -8.339 -11.043 -8.762 1.00 88.38 148 GLU A C 1
ATOM 1209 O O . GLU A 1 148 ? -7.360 -10.292 -8.819 1.00 88.38 148 GLU A O 1
ATOM 1214 N N . VAL A 1 149 ? -9.019 -11.242 -7.633 1.00 86.88 149 VAL A N 1
ATOM 1215 C CA . VAL A 1 149 ? -8.642 -10.628 -6.358 1.00 86.88 149 VAL A CA 1
ATOM 1216 C C . VAL A 1 149 ? -7.592 -11.490 -5.668 1.00 86.88 149 VAL A C 1
ATOM 1218 O O . VAL A 1 149 ? -7.838 -12.655 -5.371 1.00 86.88 149 VAL A O 1
ATOM 1221 N N . ASP A 1 150 ? -6.443 -10.899 -5.360 1.00 87.44 150 ASP A N 1
ATOM 1222 C CA . ASP A 1 150 ? -5.435 -11.493 -4.489 1.00 87.44 150 ASP A CA 1
ATOM 1223 C C . ASP A 1 150 ? -5.828 -11.257 -3.026 1.00 87.44 150 ASP A C 1
ATOM 1225 O O . ASP A 1 150 ? -5.734 -10.140 -2.511 1.00 87.44 150 ASP A O 1
ATOM 1229 N N . THR A 1 151 ? -6.291 -12.314 -2.361 1.00 80.31 151 THR A N 1
ATOM 1230 C CA . THR A 1 151 ? -6.771 -12.273 -0.972 1.00 80.31 151 THR A CA 1
ATOM 1231 C C . THR A 1 151 ? -5.664 -12.470 0.063 1.00 80.31 151 THR A C 1
ATOM 1233 O O . THR A 1 151 ? -5.947 -12.498 1.261 1.00 80.31 151 THR A O 1
ATOM 1236 N N . GLN A 1 152 ? -4.402 -12.613 -0.359 1.00 87.50 152 GLN A N 1
ATOM 1237 C CA . GLN A 1 152 ? -3.299 -12.905 0.557 1.00 87.50 152 GLN A CA 1
ATOM 1238 C C . GLN A 1 152 ? -3.027 -11.753 1.534 1.00 87.50 152 GLN A C 1
ATOM 1240 O O . GLN A 1 152 ? -2.686 -11.987 2.696 1.00 87.50 152 GLN A O 1
ATOM 1245 N N . PHE A 1 153 ? -3.154 -10.514 1.058 1.00 91.19 153 PHE A N 1
ATOM 1246 C CA . PHE A 1 153 ? -2.854 -9.310 1.822 1.00 91.19 153 PHE A CA 1
ATOM 1247 C C . PHE A 1 153 ? -3.893 -8.227 1.575 1.00 91.19 153 PHE A C 1
ATOM 1249 O O . PHE A 1 153 ? -4.464 -8.117 0.490 1.00 91.19 153 PHE A O 1
ATOM 1256 N N . TYR A 1 154 ? -4.047 -7.374 2.576 1.00 91.50 154 TYR A N 1
ATOM 1257 C CA . TYR A 1 154 ? -4.748 -6.109 2.449 1.00 91.50 154 TYR A CA 1
ATOM 1258 C C . TYR A 1 154 ? -3.749 -4.985 2.241 1.00 91.50 154 TYR A C 1
ATOM 1260 O O . TYR A 1 154 ? -2.583 -5.092 2.622 1.00 91.50 154 TYR A O 1
ATOM 1268 N N . TYR A 1 155 ? -4.211 -3.902 1.634 1.00 91.88 155 TYR A N 1
ATOM 1269 C CA . TYR A 1 155 ? -3.381 -2.768 1.272 1.00 91.88 155 TYR A CA 1
ATOM 1270 C C . TYR A 1 155 ? -3.975 -1.484 1.831 1.00 91.88 155 TYR A C 1
ATOM 1272 O O . TYR A 1 155 ? -5.185 -1.264 1.785 1.00 91.88 155 TYR A O 1
ATOM 1280 N N . VAL A 1 156 ? -3.112 -0.62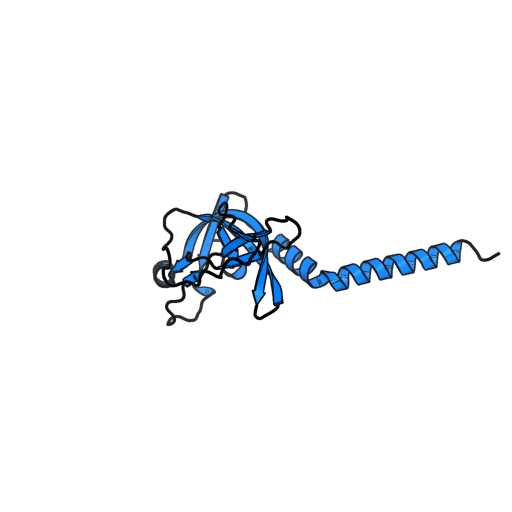2 2.357 1.00 89.25 156 VAL A N 1
ATOM 1281 C CA . VAL A 1 156 ? -3.480 0.703 2.860 1.00 89.25 156 VAL A CA 1
ATOM 1282 C C . VAL A 1 156 ? -2.519 1.745 2.279 1.00 89.25 156 VAL A C 1
ATOM 1284 O O . VAL A 1 156 ? -1.317 1.475 2.214 1.00 89.25 156 VAL A O 1
ATOM 1287 N N . PRO A 1 157 ? -2.992 2.920 1.826 1.00 88.31 157 PRO A N 1
ATOM 1288 C CA . PRO A 1 157 ? -2.104 3.967 1.332 1.00 88.31 157 PRO A CA 1
ATOM 1289 C C . PRO A 1 157 ? -1.110 4.406 2.409 1.00 88.31 157 PRO A C 1
ATOM 1291 O O . PRO A 1 157 ? -1.478 4.533 3.576 1.00 88.31 157 PRO A O 1
ATOM 1294 N N . TYR A 1 158 ? 0.128 4.715 2.026 1.00 85.81 158 TYR A N 1
ATOM 1295 C CA . TYR A 1 158 ? 1.154 5.145 2.989 1.00 85.81 158 TYR A CA 1
ATOM 1296 C C . TYR A 1 158 ? 0.752 6.357 3.813 1.00 85.81 158 TYR A C 1
ATOM 1298 O O . TYR A 1 158 ? 1.031 6.419 5.005 1.00 85.81 158 TYR A O 1
ATOM 1306 N N . SER A 1 159 ? 0.055 7.299 3.180 1.00 80.56 159 SER A N 1
ATOM 1307 C CA . SER A 1 159 ? -0.421 8.516 3.827 1.00 80.56 159 SER A CA 1
ATOM 1308 C C . SER A 1 159 ? -1.420 8.256 4.951 1.00 80.56 159 SER A C 1
ATOM 1310 O O . SER A 1 159 ? -1.675 9.167 5.724 1.00 80.56 159 SER A O 1
ATOM 1312 N N . ALA A 1 160 ? -2.014 7.061 5.025 1.00 80.00 160 ALA A N 1
ATOM 1313 C CA . ALA A 1 160 ? -3.017 6.701 6.023 1.00 80.00 160 ALA A CA 1
ATOM 1314 C C . ALA A 1 160 ? -2.421 6.042 7.282 1.00 80.00 160 ALA A C 1
ATOM 1316 O O . ALA A 1 160 ? -3.142 5.835 8.260 1.00 80.00 160 ALA A O 1
ATOM 1317 N N . VAL A 1 161 ? -1.128 5.698 7.267 1.00 83.06 161 VAL A N 1
ATOM 1318 C CA . VAL A 1 161 ? -0.465 4.934 8.331 1.00 83.06 161 VAL A CA 1
ATOM 1319 C C . VAL A 1 161 ? 0.466 5.828 9.143 1.00 83.06 161 VAL A C 1
ATOM 1321 O O . VAL A 1 161 ? 1.181 6.662 8.598 1.00 83.06 161 VAL A O 1
ATOM 1324 N N . THR A 1 162 ? 0.482 5.618 10.459 1.00 75.75 162 THR A N 1
ATOM 1325 C CA . THR A 1 162 ? 1.436 6.236 11.387 1.00 75.75 162 THR A CA 1
ATOM 1326 C C . THR A 1 162 ? 2.247 5.172 12.118 1.00 75.75 162 THR A C 1
ATOM 1328 O O . THR A 1 162 ? 1.768 4.061 12.358 1.00 75.75 162 THR A O 1
ATOM 1331 N N . LYS A 1 163 ? 3.469 5.534 12.513 1.00 69.12 163 LYS A N 1
ATOM 1332 C CA . LYS A 1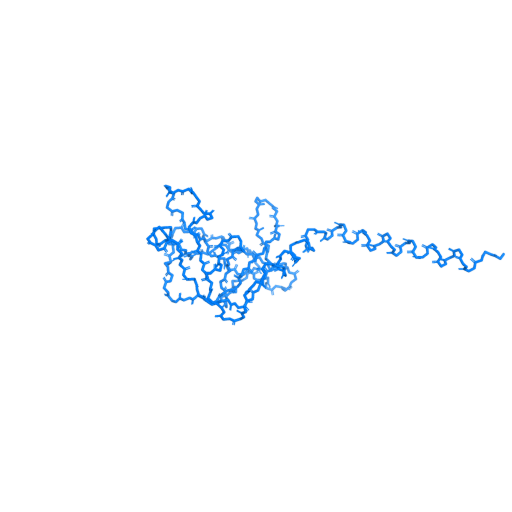 163 ? 4.242 4.812 13.527 1.00 69.12 163 LYS A CA 1
ATOM 1333 C C . LYS A 1 163 ? 3.855 5.377 14.902 1.00 69.12 163 LYS A C 1
ATOM 1335 O O . LYS A 1 163 ? 3.707 6.593 15.017 1.00 69.12 163 LYS A O 1
ATOM 1340 N N . ASN A 1 164 ? 3.610 4.504 15.878 1.00 60.75 164 ASN A N 1
ATOM 1341 C CA . ASN A 1 164 ? 3.475 4.878 17.293 1.00 60.75 164 ASN A CA 1
ATOM 1342 C C . ASN A 1 164 ? 4.822 4.716 17.992 1.00 60.75 164 ASN A C 1
ATOM 1344 O O . ASN A 1 164 ? 5.561 3.785 17.593 1.00 60.75 164 ASN A O 1
#

Radius of gyration: 21.08 Å; Cα contacts (8 Å, |Δi|>4): 273; chains: 1; bounding box: 63×30×62 Å